Protein AF-A0A8E0S248-F1 (afdb_monomer_lite)

Radius of gyration: 24.68 Å; chains: 1; bounding box: 62×34×64 Å

Sequence (96 aa):
MLGPLDIKSDPDMIYSDSTASGLEHGTQPMGRFDTSRSPRDTLKFILTKWYSPETSALIADSISARCTETQLKKLIAGPLRDIMRFAEKHFTELNI

Organism: NCBI:txid27845

Structure (mmCIF, N/CA/C/O backbone):
data_AF-A0A8E0S248-F1
#
_entry.id   AF-A0A8E0S248-F1
#
loop_
_atom_site.group_PDB
_atom_site.id
_atom_site.type_symbol
_atom_site.label_atom_id
_atom_site.label_alt_id
_atom_site.label_comp_id
_atom_site.label_asym_id
_atom_site.label_entity_id
_atom_site.label_seq_id
_atom_site.pdbx_PDB_ins_code
_atom_site.Cartn_x
_atom_site.Cartn_y
_atom_site.Cartn_z
_atom_site.occupancy
_atom_site.B_iso_or_equiv
_atom_site.auth_seq_id
_atom_site.auth_comp_id
_atom_site.auth_asym_id
_atom_site.auth_atom_id
_atom_site.pdbx_PDB_model_num
ATOM 1 N N . MET A 1 1 ? 41.304 -9.844 53.017 1.00 35.97 1 MET A N 1
ATOM 2 C CA . MET A 1 1 ? 42.586 -9.226 52.620 1.00 35.97 1 MET A CA 1
ATOM 3 C C . MET A 1 1 ? 43.384 -10.260 51.837 1.00 35.97 1 MET A C 1
ATOM 5 O O . MET A 1 1 ? 43.435 -11.368 52.343 1.00 35.97 1 MET A O 1
ATOM 9 N N . LEU A 1 2 ? 43.925 -9.868 50.665 1.00 39.59 2 LEU A N 1
ATOM 10 C CA . LEU A 1 2 ? 45.102 -10.395 49.919 1.00 39.59 2 LEU A CA 1
ATOM 11 C C . LEU A 1 2 ? 45.218 -11.933 49.764 1.00 39.59 2 LEU A C 1
ATOM 13 O O . LEU A 1 2 ? 45.286 -12.636 50.755 1.00 39.59 2 LEU A O 1
ATOM 17 N N . GLY A 1 3 ? 45.333 -12.556 48.591 1.00 44.31 3 GLY A N 1
ATOM 18 C CA . GLY A 1 3 ? 45.773 -12.149 47.253 1.00 44.31 3 GLY A CA 1
ATOM 19 C C . GLY A 1 3 ? 46.202 -13.419 46.463 1.00 44.31 3 GLY A C 1
ATOM 20 O O . GLY A 1 3 ? 46.159 -14.504 47.037 1.00 44.31 3 GLY A O 1
ATOM 21 N N . PRO A 1 4 ? 46.567 -13.314 45.172 1.00 56.72 4 PRO A N 1
ATOM 22 C CA . PRO A 1 4 ? 46.276 -14.296 44.110 1.00 56.72 4 PRO A CA 1
ATOM 23 C C . PRO A 1 4 ? 47.490 -15.119 43.618 1.00 56.72 4 PRO A C 1
ATOM 25 O O . PRO A 1 4 ? 48.626 -14.758 43.901 1.00 56.72 4 PRO A O 1
ATOM 28 N N . LEU A 1 5 ? 47.245 -16.162 42.809 1.00 45.12 5 LEU A N 1
ATOM 29 C CA . LEU A 1 5 ? 48.221 -16.797 41.897 1.00 45.12 5 LEU A CA 1
ATOM 30 C C . LEU A 1 5 ? 47.471 -17.157 40.593 1.00 45.12 5 LEU A C 1
ATOM 32 O O . LEU A 1 5 ? 46.616 -18.035 40.605 1.00 45.12 5 LEU A O 1
ATOM 36 N N . ASP A 1 6 ? 47.482 -16.328 39.548 1.00 47.72 6 ASP A N 1
ATOM 37 C CA . ASP A 1 6 ? 48.547 -16.154 38.541 1.00 47.72 6 ASP A CA 1
ATOM 38 C C . ASP A 1 6 ? 48.775 -17.426 37.700 1.00 47.72 6 ASP A C 1
ATOM 40 O O . ASP A 1 6 ? 49.638 -18.251 37.989 1.00 47.72 6 ASP A O 1
ATOM 44 N N . ILE A 1 7 ? 47.964 -17.591 36.647 1.00 49.78 7 ILE A N 1
ATOM 45 C CA . ILE A 1 7 ? 48.287 -18.465 35.515 1.00 49.78 7 ILE A CA 1
ATOM 46 C C . ILE A 1 7 ? 48.324 -17.580 34.278 1.00 49.78 7 ILE A C 1
ATOM 48 O O . ILE A 1 7 ? 47.322 -17.286 33.628 1.00 49.78 7 ILE A O 1
ATOM 52 N N . LYS A 1 8 ? 49.540 -17.126 34.011 1.00 42.06 8 LYS A N 1
ATOM 53 C CA . LYS A 1 8 ? 49.996 -16.588 32.743 1.00 42.06 8 LYS A CA 1
ATOM 54 C C . LYS A 1 8 ? 50.110 -17.735 31.737 1.00 42.06 8 LYS A C 1
ATOM 56 O O . LYS A 1 8 ? 50.754 -18.746 32.009 1.00 42.06 8 LYS A O 1
ATOM 61 N N . SER A 1 9 ? 49.527 -17.574 30.559 1.00 43.38 9 SER A N 1
ATOM 62 C CA . SER A 1 9 ? 49.940 -18.294 29.353 1.00 43.38 9 SER A CA 1
ATOM 63 C C . SER A 1 9 ? 49.744 -17.351 28.171 1.00 43.38 9 SER A C 1
ATOM 65 O O . SER A 1 9 ? 48.658 -16.834 27.942 1.00 43.38 9 SER A O 1
ATOM 67 N N . ASP A 1 10 ? 50.854 -17.080 27.508 1.00 41.56 10 ASP A N 1
ATOM 68 C CA . ASP A 1 10 ? 51.107 -16.166 26.394 1.00 41.56 10 ASP A CA 1
ATOM 69 C C . ASP A 1 10 ? 52.135 -16.903 25.510 1.00 41.56 10 ASP A C 1
ATOM 71 O O . ASP A 1 10 ? 52.869 -17.733 26.062 1.00 41.56 10 ASP A O 1
ATOM 75 N N . PRO A 1 11 ? 52.342 -16.574 24.228 1.00 54.16 11 PRO A N 1
ATOM 76 C CA . PRO A 1 11 ? 51.434 -16.303 23.115 1.00 54.16 11 PRO A CA 1
ATOM 77 C C . PRO A 1 11 ? 51.684 -17.346 21.982 1.00 54.16 11 PRO A C 1
ATOM 79 O O . PRO A 1 11 ? 52.285 -18.390 22.214 1.00 54.16 11 PRO A O 1
ATOM 82 N N . ASP A 1 12 ? 51.261 -17.030 20.754 1.00 43.09 12 ASP A N 1
ATOM 83 C CA . ASP A 1 12 ? 51.586 -17.695 19.475 1.00 43.09 12 ASP A CA 1
ATOM 84 C C . ASP A 1 12 ? 50.763 -18.927 19.048 1.00 43.09 12 ASP A C 1
ATOM 86 O O . ASP A 1 12 ? 51.148 -20.082 19.214 1.00 43.09 12 ASP A O 1
ATOM 90 N N . MET A 1 13 ? 49.691 -18.664 18.292 1.00 43.50 13 MET A N 1
ATOM 91 C CA . MET A 1 13 ? 49.556 -19.327 16.993 1.00 43.50 13 MET A CA 1
ATOM 92 C C . MET A 1 13 ? 48.839 -18.424 15.988 1.00 43.50 13 MET A C 1
ATOM 94 O O . MET A 1 13 ? 47.666 -18.077 16.117 1.00 43.50 13 MET A O 1
ATOM 98 N N . ILE A 1 14 ? 49.622 -18.024 14.995 1.00 47.75 14 ILE A N 1
ATOM 99 C CA . ILE A 1 14 ? 49.280 -17.191 13.852 1.00 47.75 14 ILE A CA 1
ATOM 100 C C . ILE A 1 14 ? 48.395 -17.954 12.849 1.00 47.75 14 ILE A C 1
ATOM 102 O O . ILE A 1 14 ? 48.618 -19.126 12.563 1.00 47.75 14 ILE A O 1
ATOM 106 N N . TYR A 1 15 ? 47.457 -17.198 12.269 1.00 43.62 15 TYR A N 1
ATOM 107 C C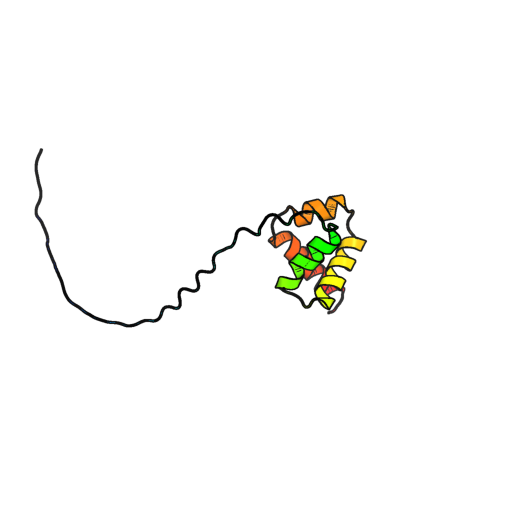A . TYR A 1 15 ? 46.720 -17.413 11.017 1.00 43.62 15 TYR A CA 1
ATOM 108 C C . TYR A 1 15 ? 45.719 -18.574 10.935 1.00 43.62 15 TYR A C 1
ATOM 110 O O . TYR A 1 15 ? 46.035 -19.730 10.670 1.00 43.62 15 TYR A O 1
ATOM 118 N N . SER A 1 16 ? 44.446 -18.199 10.928 1.00 43.7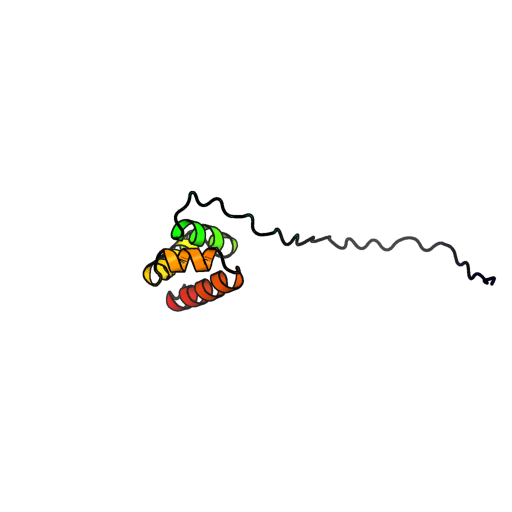2 16 SER A N 1
ATOM 119 C CA . SER A 1 16 ? 43.546 -18.702 9.895 1.00 43.72 16 SER A CA 1
ATOM 120 C C . SER A 1 16 ? 42.762 -17.518 9.361 1.00 43.72 16 SER A C 1
ATOM 122 O O . SER A 1 16 ? 41.876 -16.985 10.026 1.00 43.72 16 SER A O 1
ATOM 124 N N . ASP A 1 17 ? 43.170 -17.083 8.171 1.00 44.72 17 ASP A N 1
ATOM 125 C CA . ASP A 1 17 ? 42.357 -16.276 7.279 1.00 44.72 17 ASP A CA 1
ATOM 126 C C . ASP A 1 17 ? 41.009 -16.977 7.118 1.00 44.72 17 ASP A C 1
ATOM 128 O O . ASP A 1 17 ? 40.877 -18.069 6.566 1.00 44.72 17 ASP A O 1
ATOM 132 N N . SER A 1 18 ? 39.997 -16.375 7.709 1.00 42.94 18 SER A N 1
ATOM 133 C CA . SER A 1 18 ? 38.626 -16.599 7.320 1.00 42.94 18 SER A CA 1
ATOM 134 C C . SER A 1 18 ? 38.080 -15.211 7.141 1.00 42.94 18 SER A C 1
ATOM 136 O O . SER A 1 18 ? 37.735 -14.521 8.099 1.00 42.94 18 SER A O 1
ATOM 138 N N . THR A 1 19 ? 38.071 -14.807 5.878 1.00 52.41 19 THR A N 1
ATOM 139 C CA . THR A 1 19 ? 37.198 -13.799 5.295 1.00 52.41 19 THR A CA 1
ATOM 140 C C . THR A 1 19 ? 35.746 -14.136 5.643 1.00 52.41 19 THR A C 1
ATOM 142 O O . THR A 1 19 ? 34.931 -14.534 4.816 1.00 52.41 19 THR A O 1
ATOM 145 N N . ALA A 1 20 ? 35.399 -13.978 6.918 1.00 42.84 20 ALA A N 1
ATOM 146 C CA . ALA A 1 20 ? 34.037 -13.854 7.369 1.00 42.84 20 ALA A CA 1
ATOM 147 C C . ALA A 1 20 ? 33.621 -12.458 6.935 1.00 42.84 20 ALA A C 1
ATOM 149 O O . ALA A 1 20 ? 33.842 -11.471 7.633 1.00 42.84 20 ALA A O 1
ATOM 150 N N . SER A 1 21 ? 33.113 -12.406 5.705 1.00 43.56 21 SER A N 1
ATOM 151 C CA . SER A 1 21 ? 32.373 -11.292 5.146 1.00 43.56 21 SER A CA 1
ATOM 152 C C . SER A 1 21 ? 31.438 -10.782 6.238 1.00 43.56 21 SER A C 1
ATOM 154 O O . SER A 1 21 ? 30.424 -11.414 6.543 1.00 43.56 21 SER A O 1
ATOM 156 N N . GLY A 1 22 ? 31.837 -9.682 6.876 1.00 43.16 22 GLY A N 1
ATOM 157 C CA . GLY A 1 22 ? 31.027 -8.939 7.819 1.00 43.16 22 GLY A CA 1
ATOM 158 C C . GLY A 1 22 ? 29.869 -8.364 7.034 1.00 43.16 22 GLY A C 1
ATOM 159 O O . GLY A 1 22 ? 29.895 -7.218 6.610 1.00 43.16 22 GLY A O 1
ATOM 160 N N . LEU A 1 23 ? 28.857 -9.188 6.777 1.00 47.22 23 LEU A N 1
ATOM 161 C CA . LEU A 1 23 ? 27.552 -8.708 6.391 1.00 47.22 23 LEU A CA 1
ATOM 162 C C . LEU A 1 23 ? 26.924 -8.207 7.685 1.00 47.22 23 LEU A C 1
ATOM 164 O O . LEU A 1 23 ? 26.073 -8.847 8.303 1.00 47.22 23 LEU A O 1
ATOM 168 N N . GLU A 1 24 ? 27.431 -7.056 8.119 1.00 47.25 24 GLU A N 1
ATOM 169 C CA . GLU A 1 24 ? 26.698 -6.105 8.920 1.00 47.25 24 GLU A CA 1
ATOM 170 C C . GLU A 1 24 ? 25.402 -5.814 8.165 1.00 47.25 24 GLU A C 1
ATOM 172 O O . GLU A 1 24 ? 25.258 -4.857 7.410 1.00 47.25 24 GLU A O 1
ATOM 177 N N . HIS A 1 25 ? 24.411 -6.680 8.370 1.00 50.44 25 HIS A N 1
ATOM 178 C CA . HIS A 1 25 ? 23.019 -6.311 8.242 1.00 50.44 25 HIS A CA 1
ATOM 179 C C . HIS A 1 25 ? 22.768 -5.291 9.346 1.00 50.44 25 HIS A C 1
ATOM 181 O O . HIS A 1 25 ? 22.153 -5.583 10.373 1.00 50.44 25 HIS A O 1
ATOM 187 N N . GLY A 1 26 ? 23.307 -4.086 9.142 1.00 42.25 26 GLY A N 1
ATOM 188 C CA . GLY A 1 26 ? 22.853 -2.889 9.794 1.00 42.25 26 GLY A CA 1
ATOM 189 C C . GLY A 1 26 ? 21.360 -2.894 9.567 1.00 42.25 26 GLY A C 1
ATOM 190 O O . GLY A 1 26 ? 20.880 -2.642 8.462 1.00 42.25 26 GLY A O 1
ATOM 191 N N . THR A 1 27 ? 20.629 -3.281 10.607 1.00 55.91 27 THR A N 1
ATOM 192 C CA . THR A 1 27 ? 19.198 -3.072 10.687 1.00 55.91 27 THR A CA 1
ATOM 193 C C . THR A 1 27 ? 19.079 -1.564 10.742 1.00 55.91 27 THR A C 1
ATOM 195 O O . THR A 1 27 ? 19.093 -0.972 11.818 1.00 55.91 27 THR A O 1
ATOM 198 N N . GLN A 1 28 ? 19.127 -0.925 9.569 1.00 51.50 28 GLN A N 1
ATOM 199 C CA . GLN A 1 28 ? 18.926 0.501 9.477 1.00 51.50 28 GLN A CA 1
ATOM 200 C C . GLN A 1 28 ? 17.558 0.727 10.108 1.00 51.50 28 GLN A C 1
ATOM 202 O O . GLN A 1 28 ? 16.587 0.104 9.659 1.00 51.50 28 GLN A O 1
ATOM 207 N N . PRO A 1 29 ? 17.456 1.551 11.164 1.00 52.41 29 PRO A N 1
ATOM 208 C CA . PRO A 1 29 ? 16.155 1.989 11.615 1.00 52.41 29 PRO A CA 1
ATOM 209 C C . PRO A 1 29 ? 15.530 2.629 10.386 1.00 52.41 29 PRO A C 1
ATOM 211 O O . PRO A 1 29 ? 16.094 3.579 9.843 1.00 52.41 29 PRO A O 1
ATOM 214 N N . MET A 1 30 ? 14.457 2.022 9.874 1.00 56.72 30 MET A N 1
ATOM 215 C CA . MET A 1 30 ? 13.732 2.540 8.724 1.00 56.72 30 MET A CA 1
ATOM 216 C C . MET A 1 30 ? 13.495 4.016 8.985 1.00 56.72 30 MET A C 1
ATOM 218 O O . MET A 1 30 ? 12.787 4.378 9.927 1.00 56.72 30 MET A O 1
ATOM 222 N N . GLY A 1 31 ? 14.220 4.843 8.226 1.00 53.84 31 GLY A N 1
ATOM 223 C CA . GLY A 1 31 ? 14.225 6.280 8.409 1.00 53.84 31 GLY A CA 1
ATOM 224 C C . GLY A 1 31 ? 12.784 6.745 8.407 1.00 53.84 31 GLY A C 1
ATOM 225 O O . GLY A 1 31 ? 11.986 6.272 7.596 1.00 53.84 31 GLY A O 1
ATOM 226 N N . ARG A 1 32 ? 12.439 7.621 9.353 1.00 56.69 32 ARG A N 1
ATOM 227 C CA . ARG A 1 32 ? 11.150 8.310 9.343 1.00 56.69 32 ARG A CA 1
ATOM 228 C C . ARG A 1 32 ? 10.927 8.836 7.926 1.00 56.69 32 ARG A C 1
ATOM 230 O O . ARG A 1 32 ? 11.661 9.710 7.481 1.00 56.69 32 ARG A O 1
ATOM 237 N N . PHE A 1 33 ? 9.976 8.247 7.208 1.00 57.28 33 PHE A N 1
ATOM 238 C CA . PHE A 1 33 ? 9.651 8.678 5.859 1.00 57.28 33 PHE A CA 1
ATOM 239 C C . PHE A 1 33 ? 9.047 10.079 5.971 1.00 57.28 33 PHE A C 1
ATOM 241 O O . PHE A 1 33 ? 7.967 10.231 6.544 1.00 57.28 33 PHE A O 1
ATOM 248 N N . ASP A 1 34 ? 9.761 11.099 5.486 1.00 54.12 34 ASP A N 1
ATOM 249 C CA . ASP A 1 34 ? 9.250 12.468 5.405 1.00 54.12 34 ASP A CA 1
ATOM 250 C C . ASP A 1 34 ? 7.914 12.455 4.650 1.00 54.12 34 ASP A C 1
ATOM 252 O O . ASP A 1 34 ?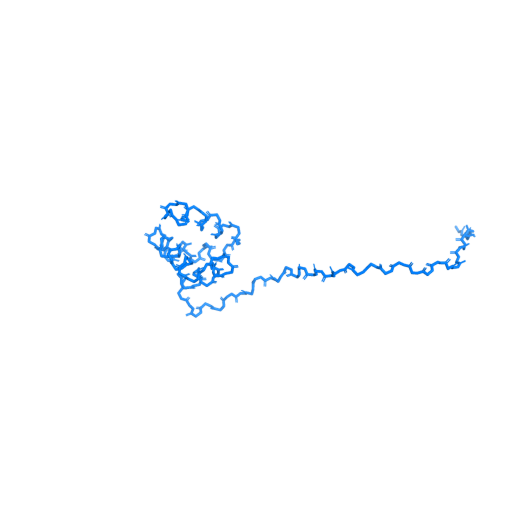 7.831 12.077 3.478 1.00 54.12 34 ASP A O 1
ATOM 256 N N . THR A 1 35 ? 6.838 12.827 5.344 1.00 53.84 35 THR A N 1
ATOM 257 C CA . THR A 1 35 ? 5.446 12.675 4.896 1.00 53.84 35 THR A CA 1
ATOM 258 C C . THR A 1 35 ? 5.027 13.758 3.899 1.00 53.84 35 THR A C 1
ATOM 260 O O . THR A 1 35 ? 3.959 14.350 4.038 1.00 53.84 35 THR A O 1
ATOM 263 N N . SER A 1 36 ? 5.859 14.060 2.898 1.00 65.31 36 SER A N 1
ATOM 264 C CA . SER A 1 36 ? 5.432 14.880 1.753 1.00 65.31 36 SER A CA 1
ATOM 265 C C . SER A 1 36 ? 4.588 14.078 0.758 1.00 65.31 36 SER A C 1
ATOM 267 O O . SER A 1 36 ? 3.865 14.651 -0.053 1.00 65.31 36 SER A O 1
ATOM 269 N N . ARG A 1 37 ? 4.663 12.743 0.823 1.00 76.25 37 ARG A N 1
ATOM 270 C CA . ARG A 1 37 ? 3.925 11.820 -0.044 1.00 76.25 37 ARG A CA 1
ATOM 271 C C . ARG A 1 37 ? 2.581 11.428 0.548 1.00 76.25 37 ARG A C 1
ATOM 273 O O . ARG A 1 37 ? 2.429 11.316 1.765 1.00 76.25 37 ARG A O 1
ATOM 280 N N . SER A 1 38 ? 1.625 11.134 -0.334 1.00 89.69 38 SER A N 1
ATOM 281 C CA . SER A 1 38 ? 0.376 10.508 0.088 1.00 89.69 38 SER A CA 1
ATOM 282 C C . SER A 1 38 ? 0.671 9.167 0.788 1.00 89.69 38 SER A C 1
ATOM 284 O O . SER A 1 38 ? 1.688 8.520 0.500 1.00 89.69 38 SER A O 1
ATOM 286 N N . PRO A 1 39 ? -0.191 8.704 1.709 1.00 91.06 39 PRO A N 1
ATOM 287 C CA . PRO A 1 39 ? -0.013 7.404 2.356 1.00 91.06 39 PRO A CA 1
ATOM 288 C C . PRO A 1 39 ? 0.084 6.259 1.340 1.00 91.06 39 PRO A C 1
ATOM 290 O O . PRO A 1 39 ? 0.937 5.388 1.471 1.00 91.06 39 PRO A O 1
ATOM 293 N N . ARG A 1 40 ? -0.710 6.310 0.265 1.00 93.44 40 ARG A N 1
ATOM 294 C CA . ARG A 1 40 ? -0.640 5.350 -0.845 1.00 93.44 40 ARG A CA 1
ATOM 295 C C . ARG A 1 40 ? 0.740 5.339 -1.499 1.00 93.44 40 ARG A C 1
ATOM 297 O O . ARG A 1 40 ? 1.326 4.275 -1.673 1.00 93.44 40 ARG A O 1
ATOM 304 N N . ASP A 1 41 ? 1.278 6.511 -1.828 1.00 93.12 41 ASP A N 1
ATOM 305 C CA . ASP A 1 41 ? 2.590 6.615 -2.478 1.00 93.12 41 ASP A CA 1
ATOM 306 C C . ASP A 1 41 ? 3.726 6.199 -1.542 1.00 93.12 41 ASP A C 1
ATOM 308 O O . ASP A 1 41 ? 4.727 5.631 -1.980 1.00 93.12 41 ASP A O 1
ATOM 312 N N . THR A 1 42 ? 3.566 6.451 -0.243 1.00 92.88 42 THR A N 1
ATOM 313 C CA . THR A 1 42 ? 4.499 5.980 0.785 1.00 92.88 42 THR A CA 1
ATOM 314 C C . THR A 1 42 ? 4.474 4.457 0.880 1.00 92.88 42 THR A C 1
ATOM 316 O O . THR A 1 42 ? 5.531 3.833 0.855 1.00 92.88 42 THR A O 1
ATOM 319 N N . LEU A 1 43 ? 3.287 3.844 0.908 1.00 93.38 43 LEU A N 1
ATOM 320 C CA . LEU A 1 43 ? 3.128 2.391 0.900 1.00 93.38 43 LEU A CA 1
ATOM 321 C C . LEU A 1 43 ? 3.748 1.773 -0.358 1.00 93.38 43 LEU A C 1
ATOM 323 O O . LEU A 1 43 ? 4.569 0.866 -0.250 1.00 93.38 43 LEU A O 1
ATOM 327 N N . LYS A 1 44 ? 3.428 2.315 -1.539 1.00 95.06 44 LYS A N 1
ATOM 328 C CA . LYS A 1 44 ? 4.036 1.901 -2.809 1.00 95.06 44 LYS A CA 1
ATOM 329 C C . LYS A 1 44 ? 5.559 1.962 -2.728 1.00 95.06 44 LYS A C 1
ATOM 331 O O . LYS A 1 44 ? 6.222 0.998 -3.085 1.00 95.06 44 LYS A O 1
ATOM 336 N N . PHE A 1 45 ? 6.114 3.067 -2.231 1.00 93.44 45 PHE A N 1
ATOM 337 C CA . PHE A 1 45 ? 7.560 3.230 -2.095 1.00 93.44 45 PHE A CA 1
ATOM 338 C C . PHE A 1 45 ? 8.182 2.191 -1.158 1.00 93.44 45 PHE A C 1
ATOM 340 O O . PHE A 1 45 ? 9.196 1.597 -1.512 1.00 93.44 45 PHE A O 1
ATOM 347 N N . ILE A 1 46 ? 7.571 1.925 -0.004 1.00 92.44 46 ILE A N 1
ATOM 348 C CA . ILE A 1 46 ? 8.048 0.891 0.923 1.00 92.44 46 ILE A CA 1
ATOM 349 C C . ILE A 1 46 ? 8.087 -0.474 0.222 1.00 92.44 46 ILE A C 1
ATOM 351 O O . ILE A 1 46 ? 9.102 -1.164 0.287 1.00 92.44 46 ILE A O 1
ATOM 355 N N . LEU A 1 47 ? 7.027 -0.834 -0.507 1.00 94.38 47 LEU A N 1
ATOM 356 C CA . LEU A 1 47 ? 6.906 -2.132 -1.177 1.00 94.38 47 LEU A CA 1
ATOM 357 C C . LEU A 1 47 ? 7.935 -2.356 -2.295 1.00 94.38 47 LEU A C 1
ATOM 359 O O . LEU A 1 47 ? 8.320 -3.501 -2.526 1.00 94.38 47 LEU A O 1
ATOM 363 N N . THR A 1 48 ? 8.468 -1.292 -2.910 1.00 95.19 48 THR A N 1
ATOM 364 C CA . THR A 1 48 ? 9.508 -1.412 -3.958 1.00 95.19 48 THR A CA 1
ATOM 365 C C . THR A 1 48 ? 10.819 -2.034 -3.478 1.00 95.19 48 THR A C 1
ATOM 367 O O . THR A 1 48 ? 11.663 -2.403 -4.290 1.00 95.19 48 THR A O 1
ATOM 370 N N . LYS A 1 49 ? 11.016 -2.168 -2.162 1.00 93.25 49 LYS A N 1
ATOM 371 C CA . LYS A 1 49 ? 12.155 -2.903 -1.601 1.00 93.25 49 LYS A CA 1
ATOM 372 C C . LYS A 1 49 ? 12.048 -4.421 -1.787 1.00 93.25 49 LYS A C 1
ATOM 374 O O . LYS A 1 49 ? 13.069 -5.091 -1.675 1.00 93.25 49 LYS A O 1
ATOM 379 N N . TRP A 1 50 ? 10.852 -4.943 -2.067 1.00 92.81 50 TRP A N 1
ATOM 380 C CA . TRP A 1 50 ? 10.586 -6.382 -2.203 1.00 92.81 50 TRP A CA 1
ATOM 381 C C . TRP A 1 50 ? 9.900 -6.762 -3.510 1.00 92.81 50 TRP A C 1
ATOM 383 O O . TRP A 1 50 ? 10.122 -7.859 -4.012 1.00 92.81 50 TRP A O 1
ATOM 393 N N . TYR A 1 51 ? 9.095 -5.866 -4.074 1.00 92.75 51 TYR A N 1
ATOM 394 C CA . TYR A 1 51 ? 8.345 -6.111 -5.299 1.00 92.75 51 TYR A CA 1
ATOM 395 C C . TYR A 1 51 ? 8.797 -5.174 -6.419 1.00 92.75 51 TYR A C 1
ATOM 397 O O . TYR A 1 51 ? 9.334 -4.093 -6.166 1.00 92.75 51 TYR A O 1
ATOM 405 N N . SER A 1 52 ? 8.523 -5.551 -7.673 1.00 94.75 52 SER A N 1
ATOM 406 C CA . SER A 1 52 ? 8.745 -4.648 -8.809 1.00 94.75 52 SER A CA 1
ATOM 407 C C . SER A 1 52 ? 7.927 -3.352 -8.645 1.00 94.75 52 SER A C 1
ATOM 409 O O . SER A 1 52 ? 6.914 -3.353 -7.933 1.00 94.75 52 SER A O 1
ATOM 411 N N . PRO A 1 53 ? 8.317 -2.231 -9.277 1.00 94.44 53 PRO A N 1
ATOM 412 C CA . PRO A 1 53 ? 7.549 -0.985 -9.216 1.00 94.44 53 PRO A CA 1
ATOM 413 C C . PRO A 1 53 ? 6.084 -1.134 -9.650 1.00 94.44 53 PRO A C 1
ATOM 415 O O . PRO A 1 53 ? 5.202 -0.499 -9.066 1.00 94.44 53 PRO A O 1
ATOM 418 N N . GLU A 1 54 ? 5.824 -1.988 -10.640 1.00 95.06 54 GLU A N 1
ATOM 419 C CA . GLU A 1 54 ? 4.495 -2.309 -11.164 1.00 95.06 54 GLU A CA 1
ATOM 420 C C . GLU A 1 54 ? 3.683 -3.087 -10.124 1.00 95.06 54 GLU A C 1
ATOM 422 O O . GLU A 1 54 ? 2.586 -2.676 -9.751 1.00 95.06 54 GLU A O 1
ATOM 427 N N . THR A 1 55 ? 4.266 -4.156 -9.580 1.00 94.44 55 THR A N 1
ATOM 428 C CA . THR A 1 55 ? 3.651 -5.004 -8.548 1.00 94.44 55 THR A CA 1
ATOM 429 C C . THR A 1 55 ? 3.368 -4.207 -7.274 1.00 94.44 55 THR A C 1
ATOM 431 O O . THR A 1 55 ? 2.276 -4.265 -6.713 1.00 94.44 55 THR A O 1
ATOM 434 N N . SER A 1 56 ? 4.325 -3.380 -6.851 1.00 95.44 56 SER A N 1
ATOM 435 C CA . SER A 1 56 ? 4.189 -2.487 -5.697 1.00 95.44 56 SER A CA 1
ATOM 436 C C . SER A 1 56 ? 3.038 -1.500 -5.877 1.00 95.44 56 SER A C 1
ATOM 438 O O . SER A 1 56 ? 2.323 -1.215 -4.918 1.00 95.44 56 SER A O 1
ATOM 440 N N . ALA A 1 57 ? 2.849 -0.975 -7.094 1.00 94.94 57 ALA A N 1
ATOM 441 C CA . ALA A 1 57 ? 1.727 -0.096 -7.406 1.00 94.94 57 ALA A CA 1
ATOM 442 C C . ALA A 1 57 ? 0.394 -0.843 -7.301 1.00 94.94 57 ALA A C 1
ATOM 444 O O . ALA A 1 57 ? -0.507 -0.363 -6.623 1.00 94.94 57 ALA A O 1
ATOM 445 N N . LEU A 1 58 ? 0.292 -2.035 -7.897 1.00 95.50 58 LEU A N 1
ATOM 446 C CA . LEU A 1 58 ? -0.926 -2.849 -7.858 1.00 95.50 58 LEU A CA 1
ATOM 447 C C . LEU A 1 58 ? -1.330 -3.218 -6.427 1.00 95.50 58 LEU A C 1
ATOM 449 O O . LEU A 1 58 ? -2.492 -3.066 -6.049 1.00 95.50 58 LEU A O 1
ATOM 453 N N . ILE A 1 59 ? -0.370 -3.650 -5.606 1.00 95.25 59 ILE A N 1
ATOM 454 C CA . ILE A 1 59 ? -0.616 -3.973 -4.198 1.00 95.25 59 ILE A CA 1
ATOM 455 C C . ILE A 1 59 ? -1.040 -2.720 -3.427 1.00 95.25 59 ILE A C 1
ATOM 457 O O . ILE A 1 59 ? -2.044 -2.753 -2.715 1.00 95.25 59 ILE A O 1
ATOM 461 N N . ALA A 1 60 ? -0.316 -1.605 -3.571 1.00 94.69 60 ALA A N 1
ATOM 462 C CA . ALA A 1 60 ? -0.649 -0.363 -2.875 1.00 94.69 60 ALA A CA 1
ATOM 463 C C . ALA A 1 60 ? -2.040 0.163 -3.267 1.00 94.69 60 ALA A C 1
ATOM 465 O O . ALA A 1 60 ? -2.772 0.646 -2.403 1.00 94.69 60 ALA A O 1
ATOM 466 N N . ASP A 1 61 ? -2.427 0.029 -4.535 1.00 94.12 61 ASP A N 1
ATOM 467 C CA . ASP A 1 61 ? -3.741 0.421 -5.052 1.00 94.12 61 ASP A CA 1
ATOM 468 C C . ASP A 1 61 ? -4.843 -0.477 -4.495 1.00 94.12 61 ASP A C 1
ATOM 470 O O . ASP A 1 61 ? -5.863 0.015 -4.016 1.00 94.12 61 ASP A O 1
ATOM 474 N N . SER A 1 62 ? -4.599 -1.787 -4.471 1.00 94.06 62 SER A N 1
ATOM 475 C CA . SER A 1 62 ? -5.521 -2.779 -3.922 1.00 94.06 62 SER A CA 1
ATOM 476 C C . SER A 1 62 ? -5.750 -2.583 -2.418 1.00 94.06 62 SER A C 1
ATOM 478 O O . SER A 1 62 ? -6.891 -2.618 -1.954 1.00 94.06 62 SER A O 1
ATOM 480 N N . ILE A 1 63 ? -4.694 -2.295 -1.647 1.00 92.94 63 ILE A N 1
ATOM 481 C CA . ILE A 1 63 ? -4.811 -1.964 -0.218 1.00 92.94 63 ILE A CA 1
ATOM 482 C C . ILE A 1 63 ? -5.542 -0.624 -0.038 1.00 92.94 63 ILE A C 1
ATOM 484 O O . ILE A 1 63 ? -6.465 -0.529 0.770 1.00 92.94 63 ILE A O 1
ATOM 488 N N . SER A 1 64 ? -5.180 0.406 -0.811 1.00 92.19 64 SER A N 1
ATOM 489 C CA . SER A 1 64 ? -5.800 1.739 -0.717 1.00 92.19 64 SER A CA 1
ATOM 490 C C . SER A 1 64 ? -7.286 1.727 -1.086 1.00 92.19 64 SER A C 1
ATOM 492 O O . SER A 1 64 ? -8.048 2.522 -0.549 1.00 92.19 64 SER A O 1
ATOM 494 N N . ALA A 1 65 ? -7.725 0.813 -1.955 1.00 91.50 65 ALA A N 1
ATOM 495 C CA . ALA A 1 65 ? -9.138 0.635 -2.283 1.00 91.50 65 ALA A CA 1
ATOM 496 C C . ALA A 1 65 ? -9.956 0.041 -1.119 1.00 91.50 65 ALA A C 1
ATOM 498 O O . ALA A 1 65 ? -11.172 0.219 -1.069 1.00 91.50 65 ALA A O 1
ATOM 499 N N . ARG A 1 66 ? -9.306 -0.667 -0.183 1.00 88.94 66 ARG A N 1
ATOM 500 C CA . ARG A 1 66 ? -9.958 -1.351 0.951 1.00 88.94 66 ARG A CA 1
ATOM 501 C C . ARG A 1 66 ? -9.748 -0.668 2.301 1.00 88.94 66 ARG A C 1
ATOM 503 O O . ARG A 1 66 ? -10.357 -1.078 3.288 1.00 88.94 66 ARG A O 1
ATOM 510 N N . CYS A 1 67 ? -8.896 0.349 2.366 1.00 89.19 67 CYS A N 1
ATOM 511 C CA . CYS A 1 67 ? -8.560 1.058 3.594 1.00 89.19 67 CYS A CA 1
ATOM 512 C C . CYS A 1 67 ? -8.817 2.557 3.452 1.00 89.19 67 CYS A C 1
ATOM 514 O O . CYS A 1 67 ? -8.545 3.159 2.419 1.00 89.19 67 CYS A O 1
ATOM 516 N N . THR A 1 68 ? -9.278 3.193 4.527 1.00 91.19 68 THR A N 1
ATOM 517 C CA . THR A 1 68 ? -9.328 4.658 4.582 1.00 91.19 68 THR A CA 1
ATOM 518 C C . THR A 1 68 ? -7.921 5.241 4.690 1.00 91.19 68 THR A C 1
ATOM 520 O O . THR A 1 68 ? -6.995 4.585 5.172 1.00 91.19 68 THR A O 1
ATOM 523 N N . GLU A 1 69 ? -7.750 6.513 4.326 1.00 88.75 69 GLU A N 1
ATOM 524 C CA . GLU A 1 69 ? -6.455 7.194 4.443 1.00 88.75 69 GLU A CA 1
ATOM 525 C C . GLU A 1 69 ? -5.895 7.132 5.879 1.00 88.75 69 GLU A C 1
ATOM 527 O O . GLU A 1 69 ? -4.700 6.923 6.082 1.00 88.75 69 GLU A O 1
ATOM 532 N N . THR A 1 70 ? -6.758 7.239 6.897 1.00 91.19 70 THR A N 1
ATOM 533 C CA . THR A 1 70 ? -6.369 7.105 8.309 1.00 91.19 70 THR A CA 1
ATOM 534 C C . THR A 1 70 ? -5.870 5.700 8.644 1.00 91.19 70 THR A C 1
ATOM 536 O O . THR A 1 70 ? -4.888 5.562 9.373 1.00 91.19 70 THR A O 1
ATOM 539 N N . GLN A 1 71 ? -6.523 4.654 8.129 1.00 92.44 71 GLN A N 1
ATOM 540 C CA . GLN A 1 71 ? -6.072 3.270 8.311 1.00 92.44 71 GLN A CA 1
ATOM 541 C C . GLN A 1 71 ? -4.730 3.037 7.618 1.00 92.44 71 GLN A C 1
ATOM 543 O O . GLN A 1 71 ? -3.840 2.429 8.208 1.00 92.44 71 GLN A O 1
ATOM 548 N N . LEU A 1 72 ? -4.550 3.594 6.419 1.00 92.06 72 LEU A N 1
ATOM 549 C CA . LEU A 1 72 ? -3.303 3.491 5.670 1.00 92.06 72 LEU A CA 1
ATOM 550 C C . LEU A 1 72 ? -2.149 4.202 6.393 1.00 92.06 72 LEU A C 1
ATOM 552 O O . LEU A 1 72 ? -1.072 3.634 6.541 1.00 92.06 72 LEU A O 1
ATOM 556 N N . LYS A 1 73 ? -2.389 5.401 6.944 1.00 92.12 73 LYS A N 1
ATOM 557 C CA . LYS A 1 73 ? -1.412 6.111 7.790 1.00 92.12 73 LYS A CA 1
ATOM 558 C C . LYS A 1 73 ? -1.019 5.294 9.020 1.00 92.12 73 LYS A C 1
ATOM 560 O O . LYS A 1 73 ? 0.161 5.229 9.346 1.00 92.12 73 LYS A O 1
ATOM 565 N N . LYS A 1 74 ? -1.985 4.650 9.686 1.00 93.12 74 LYS A N 1
ATOM 566 C CA . LYS A 1 74 ? -1.710 3.768 10.834 1.00 93.12 74 LYS A CA 1
ATOM 567 C C . LYS A 1 74 ? -0.892 2.541 10.435 1.00 93.12 74 LYS A C 1
ATOM 569 O O . LYS A 1 74 ? 0.028 2.193 11.163 1.00 93.12 74 LYS A O 1
ATOM 574 N N . LEU A 1 75 ? -1.200 1.924 9.293 1.00 91.50 75 LEU A N 1
ATOM 575 C CA . LEU A 1 75 ? -0.451 0.784 8.762 1.00 91.50 75 LEU A CA 1
ATOM 576 C C . LEU A 1 75 ? 1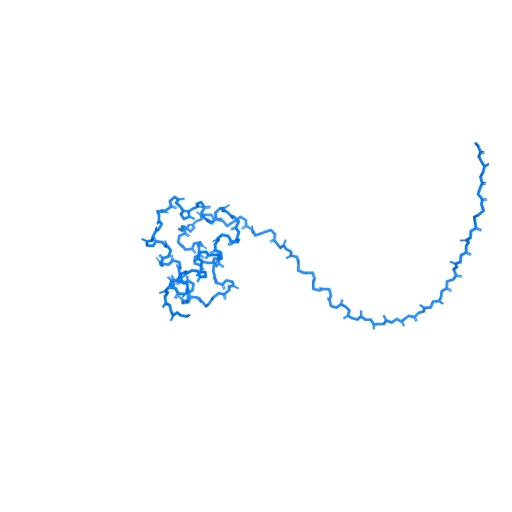.011 1.163 8.489 1.00 91.50 75 LEU A C 1
ATOM 578 O O . LEU A 1 75 ? 1.918 0.456 8.911 1.00 91.50 75 LEU A O 1
ATOM 582 N N . ILE A 1 76 ? 1.236 2.308 7.840 1.00 91.88 76 ILE A N 1
ATOM 583 C CA . ILE A 1 76 ? 2.576 2.799 7.481 1.00 91.88 76 ILE A CA 1
ATOM 584 C C . ILE A 1 76 ? 3.381 3.227 8.712 1.00 91.88 76 ILE A C 1
ATOM 586 O O . ILE A 1 76 ? 4.589 3.021 8.755 1.00 91.88 76 ILE A O 1
ATOM 590 N N . ALA A 1 77 ? 2.727 3.822 9.712 1.00 90.81 77 ALA A N 1
ATOM 591 C CA . ALA A 1 77 ? 3.360 4.183 10.981 1.00 90.81 77 ALA A CA 1
ATOM 59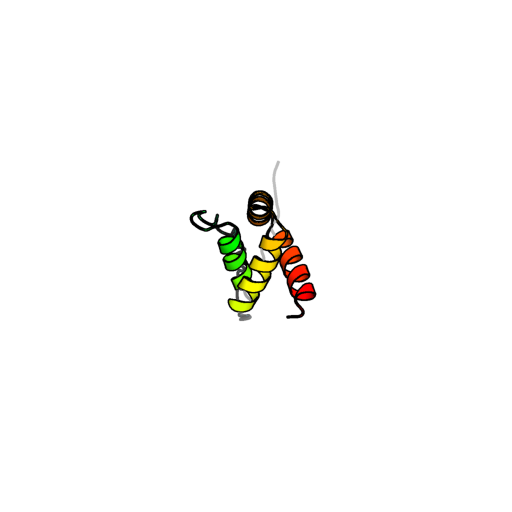2 C C . ALA A 1 77 ? 3.594 2.973 11.907 1.00 90.81 77 ALA A C 1
ATOM 594 O O . ALA A 1 77 ? 4.268 3.104 12.930 1.00 90.81 77 ALA A O 1
ATOM 595 N N . GLY A 1 78 ? 2.997 1.826 11.581 1.00 90.50 78 GLY A N 1
ATOM 596 C CA . GLY A 1 78 ? 3.111 0.581 12.323 1.00 90.50 78 GLY A CA 1
ATOM 597 C C . GLY A 1 78 ? 4.393 -0.198 12.011 1.00 90.50 78 GLY A C 1
ATOM 598 O O . GLY A 1 78 ? 5.297 0.286 11.325 1.00 90.50 78 GLY A O 1
ATOM 599 N N . PRO A 1 79 ? 4.504 -1.430 12.528 1.00 92.50 79 PRO A N 1
ATOM 600 C CA . PRO A 1 79 ? 5.646 -2.281 12.248 1.00 92.50 79 PRO A CA 1
ATOM 601 C C . PRO A 1 79 ? 5.627 -2.752 10.790 1.00 92.50 79 PRO A C 1
ATOM 603 O O . PRO A 1 79 ? 4.591 -3.152 10.261 1.00 92.50 79 PRO A O 1
ATOM 606 N N . LEU A 1 80 ? 6.809 -2.826 10.171 1.00 90.12 80 LEU A N 1
ATOM 607 C CA . LEU A 1 80 ? 6.970 -3.311 8.795 1.00 90.12 80 LEU A CA 1
ATOM 608 C C . LEU A 1 80 ? 6.291 -4.668 8.556 1.00 90.12 80 LEU A C 1
ATOM 610 O O . LEU A 1 80 ? 5.722 -4.896 7.496 1.00 90.12 80 LEU A O 1
ATOM 614 N N . ARG A 1 81 ? 6.311 -5.562 9.552 1.00 91.75 81 ARG A N 1
ATOM 615 C CA . ARG A 1 81 ? 5.673 -6.886 9.465 1.00 91.75 81 ARG A CA 1
ATOM 616 C C . ARG A 1 81 ? 4.187 -6.816 9.103 1.00 91.75 81 ARG A C 1
ATOM 618 O O . ARG A 1 81 ? 3.711 -7.691 8.387 1.00 91.75 81 ARG A O 1
ATOM 625 N N . ASP A 1 82 ? 3.477 -5.784 9.550 1.00 92.50 82 ASP A N 1
ATOM 626 C CA . ASP A 1 82 ? 2.059 -5.620 9.231 1.00 92.50 82 ASP A CA 1
ATOM 627 C C . ASP A 1 82 ? 1.876 -5.178 7.777 1.00 92.50 82 ASP A C 1
ATOM 629 O O . ASP A 1 82 ? 1.026 -5.723 7.076 1.00 92.50 82 ASP A O 1
ATOM 633 N N . ILE A 1 83 ? 2.727 -4.264 7.294 1.00 92.94 83 ILE A N 1
ATOM 634 C CA . ILE A 1 83 ? 2.765 -3.854 5.881 1.00 92.94 83 ILE A CA 1
ATOM 635 C C . ILE A 1 83 ? 2.982 -5.080 4.987 1.00 92.94 83 ILE A C 1
ATOM 637 O O . ILE A 1 83 ? 2.256 -5.271 4.014 1.00 92.94 83 ILE A O 1
ATOM 641 N N . MET A 1 84 ? 3.934 -5.937 5.355 1.00 94.19 84 MET A N 1
ATOM 642 C CA . MET A 1 84 ? 4.279 -7.141 4.596 1.00 94.19 84 MET A CA 1
ATOM 643 C C . MET A 1 84 ? 3.153 -8.167 4.588 1.00 94.19 84 MET A C 1
ATOM 645 O O . MET A 1 84 ? 2.780 -8.654 3.527 1.00 94.19 84 MET A O 1
ATOM 649 N N . ARG A 1 85 ? 2.529 -8.426 5.742 1.00 93.38 85 ARG A N 1
ATOM 650 C CA . ARG A 1 85 ? 1.378 -9.334 5.832 1.00 93.38 85 ARG A CA 1
ATOM 651 C C . ARG A 1 85 ? 0.214 -8.869 4.952 1.00 93.38 85 ARG A C 1
ATOM 653 O O . ARG A 1 85 ? -0.450 -9.688 4.320 1.00 93.38 85 ARG A O 1
ATOM 660 N N . PHE A 1 86 ? -0.052 -7.562 4.916 1.00 91.50 86 PHE A N 1
ATOM 661 C CA . PHE A 1 86 ? -1.062 -7.003 4.016 1.00 91.50 86 PHE A CA 1
ATOM 662 C C . PHE A 1 86 ? -0.649 -7.152 2.551 1.00 91.50 86 PHE A C 1
ATOM 664 O O . PHE A 1 86 ? -1.465 -7.565 1.732 1.00 91.50 86 PHE A O 1
ATOM 671 N N . ALA A 1 87 ? 0.609 -6.867 2.222 1.00 92.81 87 ALA A N 1
ATOM 672 C CA . ALA A 1 87 ? 1.110 -7.005 0.864 1.00 92.81 87 ALA A CA 1
ATOM 673 C C . ALA A 1 87 ? 1.002 -8.444 0.344 1.00 92.81 87 ALA A C 1
ATOM 675 O O . ALA A 1 87 ? 0.462 -8.645 -0.736 1.00 92.81 87 ALA A O 1
ATOM 676 N N . GLU A 1 88 ? 1.411 -9.440 1.132 1.00 92.69 88 GLU A N 1
ATOM 677 C CA . GLU A 1 88 ? 1.320 -10.866 0.785 1.00 92.69 88 GLU A CA 1
ATOM 678 C C . GLU A 1 88 ? -0.123 -11.317 0.534 1.00 92.69 88 GLU A C 1
ATOM 680 O O . GLU A 1 88 ? -0.411 -12.017 -0.443 1.00 92.69 88 GLU A O 1
ATOM 685 N N . LYS A 1 89 ? -1.057 -10.872 1.386 1.00 93.62 89 LYS A N 1
ATOM 686 C CA . LYS A 1 89 ? -2.485 -11.138 1.194 1.00 93.62 89 LYS A CA 1
ATOM 687 C C . LYS A 1 89 ? -2.960 -10.590 -0.152 1.00 93.62 89 LYS A C 1
ATOM 689 O O . LYS A 1 89 ? -3.602 -11.307 -0.912 1.00 93.62 89 LYS A O 1
ATOM 694 N N . HIS A 1 90 ? -2.643 -9.333 -0.449 1.00 91.81 90 HIS A N 1
ATOM 695 C CA . HIS A 1 90 ? -3.082 -8.684 -1.682 1.00 91.81 90 HIS A CA 1
ATOM 696 C C . HIS A 1 90 ? -2.368 -9.225 -2.925 1.00 91.81 90 HIS A C 1
ATOM 698 O O . HIS A 1 90 ? -2.993 -9.324 -3.972 1.00 91.81 90 HIS A O 1
ATOM 704 N N . PHE A 1 91 ? -1.106 -9.633 -2.814 1.00 90.38 91 PHE A N 1
ATOM 705 C CA . PHE A 1 91 ? -0.373 -10.330 -3.869 1.00 90.38 91 PHE A CA 1
ATOM 706 C C . PHE A 1 91 ? -1.091 -11.632 -4.259 1.00 90.38 91 PHE A C 1
ATOM 708 O O . PHE A 1 91 ? -1.410 -11.845 -5.426 1.00 90.38 91 PHE A O 1
ATOM 715 N N . THR A 1 92 ? -1.469 -12.436 -3.260 1.00 91.12 92 THR A N 1
ATOM 716 C CA . THR A 1 92 ? -2.225 -13.682 -3.467 1.00 91.12 92 THR A CA 1
ATOM 717 C C . THR A 1 92 ? -3.608 -13.419 -4.073 1.00 91.12 92 THR A C 1
ATOM 719 O O . THR A 1 92 ? -4.021 -14.109 -4.999 1.00 91.12 92 THR A O 1
ATOM 722 N N . GLU A 1 93 ? -4.332 -12.409 -3.581 1.00 91.19 93 GLU A N 1
ATOM 723 C CA . GLU A 1 93 ? -5.664 -12.050 -4.095 1.00 91.19 93 GLU A CA 1
ATOM 724 C C . GLU A 1 93 ? -5.639 -11.501 -5.529 1.00 91.19 93 GLU A C 1
ATOM 726 O O . GLU A 1 93 ? -6.616 -11.661 -6.258 1.00 91.19 93 GLU A O 1
ATOM 731 N N . LEU A 1 94 ? -4.551 -10.836 -5.923 1.00 87.50 94 LEU A N 1
ATOM 732 C CA . LEU A 1 94 ? -4.355 -10.321 -7.278 1.00 87.50 94 LEU A CA 1
ATOM 733 C C . LEU A 1 94 ? -3.868 -11.401 -8.257 1.00 87.50 94 LEU A C 1
ATOM 735 O O . LEU A 1 94 ? -3.903 -11.160 -9.461 1.00 87.50 94 LEU A O 1
ATOM 739 N N . ASN A 1 95 ? -3.468 -12.577 -7.758 1.00 87.69 95 ASN A N 1
ATOM 740 C CA . ASN A 1 95 ? -2.927 -13.686 -8.547 1.00 87.69 95 ASN A CA 1
ATOM 741 C C . ASN A 1 95 ? -1.759 -13.249 -9.455 1.00 87.69 95 ASN A C 1
ATOM 743 O O . ASN A 1 95 ? -1.724 -13.565 -10.649 1.00 87.69 95 ASN A O 1
ATOM 747 N N . ILE A 1 96 ? -0.846 -12.475 -8.871 1.00 79.19 96 ILE A N 1
ATOM 748 C CA . ILE A 1 96 ? 0.403 -11.998 -9.480 1.00 79.19 96 ILE A CA 1
ATOM 749 C C . ILE A 1 96 ? 1.615 -12.701 -8.874 1.00 79.19 96 ILE A C 1
ATOM 751 O O . ILE A 1 96 ? 1.422 -13.450 -7.891 1.00 79.19 96 ILE A O 1
#
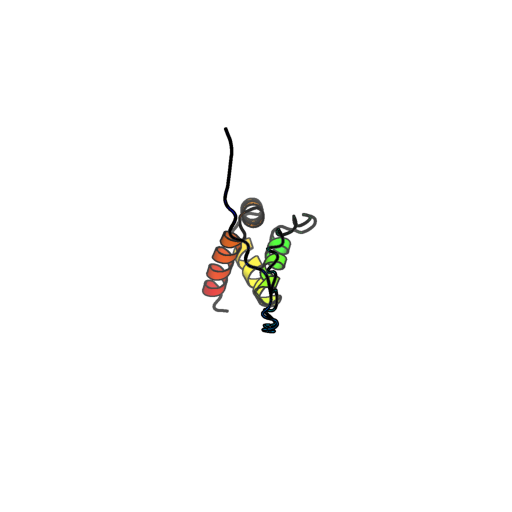
pLDDT: mean 75.58, std 21.68, range [35.97, 95.5]

Secondary structure (DSSP, 8-state):
----------------------------------TTS-HHHHHHHHHTTTS-HHHHHHHHHHHHHHS-HHHHHHHHHS-HHHHHHHHHHHHHHHT-

Foldseek 3Di:
DDDDDDDDDDDDDDDDDDPPPPPPPVVPPPPPPPPPDQLLVLLLVLCVVPDPSVLSNQLSVQVPVVDPSVRSVVQSVDDVVSSVVSSVVSCVVVVD